Protein AF-A0A8E0WNF3-F1 (afdb_monomer)

Foldseek 3Di:
DVPVLVVLVVLQLVQAPADPVRCCVVQVCPPPGPNVQEAESHHDPVVVVVSCVVCVVPDPVSVVVVVPDSYDD

pLDDT: mean 88.88, std 7.47, range [48.97, 95.31]

Radius of gyration: 13.1 Å; Cα contacts (8 Å, |Δi|>4): 64; chains: 1; bounding box: 34×20×31 Å

Structure (mmCIF, N/CA/C/O backbone):
data_AF-A0A8E0WNF3-F1
#
_entry.id   AF-A0A8E0WNF3-F1
#
loop_
_atom_site.group_PDB
_atom_site.id
_atom_site.type_symbol
_atom_site.label_atom_id
_atom_site.label_alt_id
_atom_site.label_comp_id
_atom_site.label_asym_id
_atom_site.label_entity_id
_atom_site.label_seq_id
_atom_site.pdbx_PDB_ins_code
_atom_site.Cartn_x
_atom_site.Cartn_y
_atom_site.Cartn_z
_atom_site.occupancy
_atom_site.B_iso_or_equiv
_atom_site.auth_seq_id
_atom_site.auth_comp_id
_atom_site.auth_asym_id
_atom_site.auth_atom_id
_atom_site.pdbx_PDB_model_num
ATOM 1 N N . MET A 1 1 ? -21.648 2.723 3.343 1.00 48.97 1 MET A N 1
ATOM 2 C CA . MET A 1 1 ? -20.865 1.674 2.640 1.00 48.97 1 MET A CA 1
ATOM 3 C C . MET A 1 1 ? -20.020 2.167 1.449 1.00 48.97 1 MET A C 1
ATOM 5 O O . MET A 1 1 ? -19.340 1.352 0.852 1.00 48.97 1 MET A O 1
ATOM 9 N N . ARG A 1 2 ? -19.992 3.466 1.082 1.00 55.59 2 ARG A N 1
ATOM 10 C CA . ARG A 1 2 ? -19.010 4.003 0.099 1.00 55.59 2 ARG A CA 1
ATOM 11 C C . ARG A 1 2 ? -17.772 4.643 0.754 1.00 55.59 2 ARG A C 1
ATOM 13 O O . ARG A 1 2 ? -16.805 4.938 0.067 1.00 55.59 2 ARG A O 1
ATOM 20 N N . GLU A 1 3 ? -17.814 4.860 2.067 1.00 63.75 3 GLU A N 1
ATOM 21 C CA . GLU A 1 3 ? -16.851 5.697 2.798 1.00 63.75 3 GLU A CA 1
ATOM 22 C C . GLU A 1 3 ? -15.554 4.956 3.151 1.00 63.75 3 GLU A C 1
ATOM 24 O O . GLU A 1 3 ? -14.479 5.543 3.060 1.00 63.75 3 GLU A O 1
ATOM 29 N N . ASN A 1 4 ? -15.625 3.654 3.448 1.00 77.75 4 ASN A N 1
ATOM 30 C CA . ASN A 1 4 ? -14.474 2.886 3.932 1.00 77.75 4 ASN A CA 1
ATOM 31 C C . ASN A 1 4 ? -13.347 2.776 2.898 1.00 77.75 4 ASN A C 1
ATOM 33 O O . ASN A 1 4 ? -12.189 2.997 3.230 1.00 77.75 4 ASN A O 1
ATOM 37 N N . LEU A 1 5 ? -13.660 2.472 1.635 1.00 83.12 5 LEU A N 1
ATOM 38 C CA . LEU A 1 5 ? -12.640 2.300 0.590 1.00 83.12 5 LEU A CA 1
ATOM 39 C C . LEU A 1 5 ? -11.909 3.596 0.258 1.00 83.12 5 LEU A C 1
ATOM 41 O O . LEU A 1 5 ? -10.687 3.599 0.110 1.00 83.12 5 LEU A O 1
ATOM 45 N N . GLN A 1 6 ? -12.651 4.699 0.157 1.00 86.00 6 GLN A N 1
ATOM 46 C CA . GLN A 1 6 ? -12.048 6.001 -0.092 1.00 86.00 6 GLN A CA 1
ATOM 47 C C . GLN A 1 6 ? -11.173 6.419 1.092 1.00 86.00 6 GLN A C 1
ATOM 49 O O . GLN A 1 6 ? -10.071 6.925 0.893 1.00 86.00 6 GLN A O 1
ATOM 54 N N . GLN A 1 7 ? -11.627 6.151 2.317 1.00 89.38 7 GLN A N 1
ATOM 55 C CA . GLN A 1 7 ? -10.862 6.434 3.522 1.00 89.38 7 GLN A CA 1
ATOM 56 C C . GLN A 1 7 ? -9.587 5.584 3.606 1.00 89.38 7 GLN A C 1
ATOM 58 O O . GLN A 1 7 ? -8.516 6.140 3.828 1.00 89.38 7 GLN A O 1
ATOM 63 N N . ILE A 1 8 ? -9.666 4.272 3.352 1.00 90.38 8 ILE A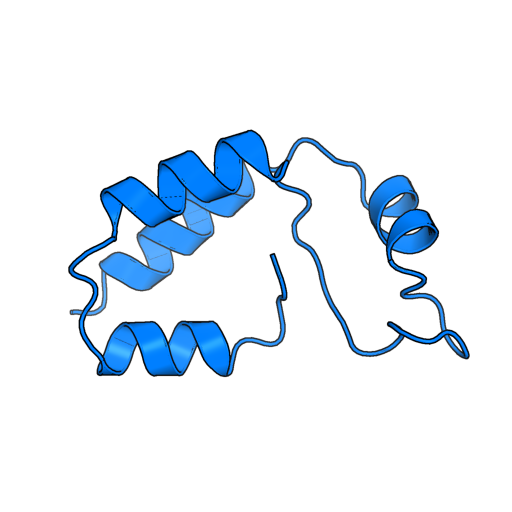 N 1
ATOM 64 C CA . ILE A 1 8 ? -8.497 3.378 3.315 1.00 90.38 8 ILE A CA 1
ATOM 65 C C . ILE A 1 8 ? -7.501 3.866 2.263 1.00 90.38 8 ILE A C 1
ATOM 67 O O . ILE A 1 8 ? -6.317 3.996 2.559 1.00 90.38 8 ILE A O 1
ATOM 71 N N . ARG A 1 9 ? -7.967 4.213 1.058 1.00 90.12 9 ARG A N 1
ATOM 72 C CA . ARG A 1 9 ? -7.101 4.741 -0.003 1.00 90.12 9 ARG A CA 1
ATOM 73 C C . ARG A 1 9 ? -6.396 6.030 0.417 1.00 90.12 9 ARG A C 1
ATOM 75 O O . ARG A 1 9 ? -5.197 6.154 0.189 1.00 90.12 9 ARG A O 1
ATOM 82 N N . ASN A 1 10 ? -7.115 6.966 1.034 1.00 92.06 10 ASN A N 1
ATOM 83 C CA . ASN A 1 10 ? -6.529 8.216 1.515 1.00 92.06 10 ASN A CA 1
ATOM 84 C C . ASN A 1 10 ? -5.474 7.949 2.600 1.00 92.06 10 ASN A C 1
ATOM 86 O O . ASN A 1 10 ? -4.365 8.463 2.502 1.00 92.06 10 ASN A O 1
ATOM 90 N N . ILE A 1 11 ? -5.770 7.068 3.562 1.00 93.25 11 ILE A N 1
ATOM 91 C CA . ILE A 1 11 ? -4.826 6.679 4.621 1.00 93.25 11 ILE A CA 1
ATOM 92 C C . ILE A 1 11 ? -3.566 6.041 4.024 1.00 93.25 11 ILE A C 1
ATOM 94 O O . ILE A 1 11 ? -2.457 6.355 4.456 1.00 93.25 11 ILE A O 1
ATOM 98 N N . LEU A 1 12 ? -3.708 5.161 3.029 1.00 92.81 12 LEU A N 1
ATOM 99 C CA . LEU A 1 12 ? -2.563 4.551 2.351 1.00 92.81 12 LEU A CA 1
ATOM 100 C C . LEU A 1 12 ? -1.703 5.606 1.641 1.00 92.81 12 LEU A C 1
ATOM 102 O O . LEU A 1 12 ? -0.483 5.565 1.762 1.00 92.81 12 LEU A O 1
ATOM 106 N N . LEU A 1 13 ? -2.320 6.575 0.958 1.00 91.88 13 LEU A N 1
ATOM 107 C CA . LEU A 1 13 ? -1.602 7.669 0.292 1.00 91.88 13 LEU A CA 1
ATOM 108 C C . LEU A 1 13 ? -0.869 8.578 1.288 1.00 91.88 13 LEU A C 1
ATOM 110 O O . LEU A 1 13 ? 0.283 8.928 1.051 1.00 91.88 13 LEU A O 1
ATOM 114 N N . GLU A 1 14 ? -1.496 8.916 2.414 1.00 94.19 14 GLU A N 1
ATOM 115 C CA . GLU A 1 14 ? -0.884 9.734 3.473 1.00 94.19 14 GLU A CA 1
ATOM 116 C C . GLU A 1 14 ? 0.305 9.036 4.152 1.00 94.19 14 GLU A C 1
ATOM 118 O O . GLU A 1 14 ? 1.237 9.691 4.613 1.00 94.19 14 GLU A O 1
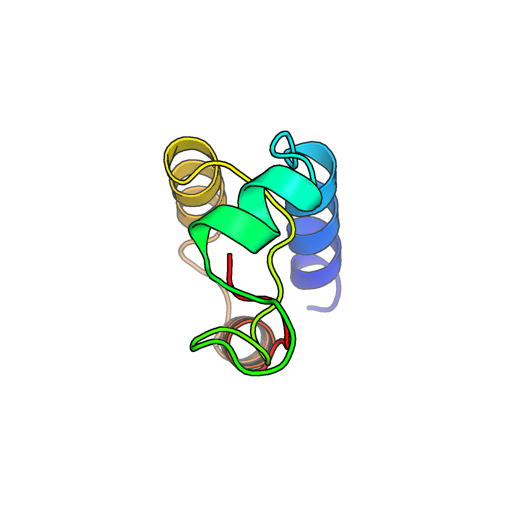ATOM 123 N N . ASN A 1 15 ? 0.295 7.701 4.200 1.00 92.88 15 ASN A N 1
ATOM 124 C CA . ASN A 1 15 ? 1.346 6.891 4.823 1.00 92.88 15 ASN A CA 1
ATOM 125 C C . ASN A 1 15 ? 2.392 6.364 3.823 1.00 92.88 15 ASN A C 1
ATOM 127 O O . ASN A 1 15 ? 3.311 5.628 4.209 1.00 92.88 15 ASN A O 1
ATOM 131 N N . ALA A 1 16 ? 2.271 6.724 2.544 1.00 92.88 16 ALA A N 1
ATOM 132 C CA . ALA A 1 16 ? 3.194 6.316 1.499 1.00 92.88 16 ALA A CA 1
ATOM 133 C C . ALA A 1 16 ? 4.518 7.078 1.637 1.00 92.88 16 ALA A C 1
ATOM 135 O O . ALA A 1 16 ? 4.631 8.257 1.313 1.00 92.88 16 ALA A O 1
ATOM 136 N N . THR A 1 17 ? 5.540 6.383 2.128 1.00 93.19 17 THR A N 1
ATOM 137 C CA . THR A 1 17 ? 6.868 6.962 2.400 1.00 93.19 17 THR A CA 1
ATOM 138 C C . THR A 1 17 ? 7.948 6.416 1.473 1.00 93.19 17 THR A C 1
ATOM 140 O O . THR A 1 17 ? 9.027 6.998 1.373 1.00 93.19 17 THR A O 1
ATOM 143 N N . ILE A 1 18 ? 7.681 5.305 0.776 1.00 90.62 18 ILE A N 1
ATOM 144 C CA . ILE A 1 18 ? 8.629 4.665 -0.135 1.00 90.62 18 ILE A CA 1
ATOM 145 C C . ILE A 1 18 ? 8.497 5.298 -1.531 1.00 90.62 18 ILE A C 1
ATOM 147 O O . ILE A 1 18 ? 7.438 5.175 -2.155 1.00 90.62 18 ILE A O 1
ATOM 151 N N . PRO A 1 19 ? 9.565 5.907 -2.079 1.00 92.12 19 PRO A N 1
ATOM 152 C CA . PRO A 1 19 ? 9.549 6.475 -3.428 1.00 92.12 19 PRO A CA 1
ATOM 153 C C . PRO A 1 19 ? 9.287 5.429 -4.520 1.00 92.12 19 PRO A C 1
ATOM 155 O O . PRO A 1 19 ? 9.640 4.256 -4.364 1.00 92.12 19 PRO A O 1
ATOM 158 N N . LEU A 1 20 ? 8.734 5.869 -5.660 1.00 88.00 20 LEU A N 1
ATOM 159 C CA . LEU A 1 20 ? 8.366 4.996 -6.786 1.00 88.00 20 LEU A CA 1
ATOM 160 C C . LEU A 1 20 ? 9.548 4.191 -7.321 1.00 88.00 20 LEU A C 1
ATOM 162 O O . LEU A 1 20 ? 9.423 2.994 -7.564 1.00 88.00 20 LEU A O 1
ATOM 166 N N . GLU A 1 21 ? 10.708 4.823 -7.448 1.00 89.44 21 GLU A N 1
ATOM 167 C CA . GLU A 1 21 ? 11.914 4.170 -7.956 1.00 89.44 21 GLU A CA 1
ATOM 168 C C . GLU A 1 21 ? 12.349 3.002 -7.066 1.00 89.44 21 GLU A C 1
ATOM 170 O O . GLU A 1 21 ? 12.647 1.914 -7.558 1.00 89.44 21 GLU A O 1
ATOM 175 N N . ARG A 1 22 ? 12.318 3.205 -5.742 1.00 90.19 22 ARG A N 1
ATOM 176 C CA . ARG A 1 22 ? 12.734 2.195 -4.765 1.00 90.19 22 ARG A CA 1
ATOM 177 C C . ARG A 1 22 ? 11.784 1.000 -4.756 1.00 90.19 22 ARG A C 1
ATOM 179 O O . ARG A 1 22 ? 12.256 -0.134 -4.746 1.00 90.19 22 ARG A O 1
ATOM 186 N N . ARG A 1 23 ? 10.466 1.233 -4.782 1.00 88.88 23 ARG A N 1
ATOM 187 C CA . ARG A 1 23 ? 9.477 0.139 -4.832 1.00 88.88 23 ARG A CA 1
ATOM 188 C C . ARG A 1 23 ? 9.509 -0.604 -6.169 1.00 88.88 23 ARG A C 1
ATOM 190 O O . ARG A 1 23 ? 9.489 -1.827 -6.166 1.00 88.88 23 ARG A O 1
ATOM 197 N N . THR A 1 24 ? 9.692 0.113 -7.278 1.00 88.50 24 THR A N 1
ATOM 198 C CA . THR A 1 24 ? 9.827 -0.487 -8.616 1.00 88.50 24 THR A CA 1
ATOM 199 C C . THR A 1 24 ? 11.019 -1.441 -8.697 1.00 88.50 24 THR A C 1
ATOM 201 O O . THR A 1 24 ? 10.897 -2.531 -9.242 1.00 88.50 24 THR A O 1
ATOM 204 N N . LEU A 1 25 ? 12.167 -1.056 -8.128 1.00 89.25 25 LEU A N 1
ATOM 205 C CA . LEU A 1 25 ? 13.363 -1.903 -8.079 1.00 89.25 25 LEU A CA 1
ATOM 206 C C . LEU A 1 25 ? 13.192 -3.115 -7.154 1.00 89.25 25 LEU A C 1
ATOM 208 O O . LEU A 1 25 ? 13.620 -4.212 -7.499 1.00 89.25 25 LEU A O 1
ATOM 212 N N . PHE A 1 26 ? 12.589 -2.921 -5.978 1.00 88.88 26 PHE A N 1
ATOM 213 C CA . PHE A 1 26 ? 12.433 -3.987 -4.987 1.00 88.88 26 PHE A CA 1
ATOM 214 C C . PHE A 1 26 ? 11.452 -5.071 -5.451 1.00 88.88 26 PHE A C 1
ATOM 216 O O . PHE A 1 26 ? 11.770 -6.256 -5.384 1.00 88.88 26 PHE A O 1
ATOM 223 N N . PHE A 1 27 ? 10.286 -4.660 -5.955 1.00 88.56 27 PHE A N 1
ATOM 224 C CA . PHE A 1 27 ? 9.239 -5.567 -6.433 1.00 88.56 27 PHE A CA 1
ATOM 225 C C . PHE A 1 27 ? 9.398 -5.960 -7.903 1.00 88.56 27 PHE A C 1
ATOM 227 O O . PHE A 1 27 ? 8.619 -6.765 -8.403 1.00 88.56 27 PHE A O 1
ATOM 234 N N . LYS A 1 28 ? 10.424 -5.432 -8.583 1.00 89.56 28 LYS A N 1
ATOM 235 C CA . LYS A 1 28 ? 10.721 -5.713 -9.989 1.00 89.56 28 LYS A CA 1
ATOM 236 C C . LYS A 1 28 ? 9.504 -5.473 -10.881 1.00 89.56 28 LYS A C 1
ATOM 238 O O . LYS A 1 28 ? 9.040 -6.369 -11.583 1.00 89.56 28 LYS A O 1
ATOM 243 N N . THR A 1 29 ? 8.955 -4.262 -10.794 1.00 91.00 29 THR A N 1
ATOM 244 C CA . THR A 1 29 ? 7.746 -3.860 -11.532 1.00 91.00 29 THR A CA 1
ATOM 245 C C . THR A 1 29 ? 8.069 -3.135 -12.835 1.00 91.00 29 THR A C 1
ATOM 247 O O . THR A 1 29 ? 7.255 -2.367 -13.349 1.00 91.00 29 THR A O 1
ATOM 250 N N . ARG A 1 30 ? 9.288 -3.299 -13.366 1.00 89.31 30 ARG A N 1
ATOM 251 C CA . ARG A 1 30 ? 9.639 -2.768 -14.687 1.00 89.31 30 ARG A CA 1
ATOM 252 C C . ARG A 1 30 ? 9.128 -3.704 -15.775 1.00 89.31 30 ARG A C 1
ATOM 254 O O . ARG A 1 30 ? 8.884 -4.885 -15.550 1.00 89.31 30 ARG A O 1
ATOM 261 N N . LYS A 1 31 ? 9.009 -3.163 -16.986 1.00 90.31 31 LYS A N 1
ATOM 262 C CA . LYS A 1 31 ? 8.646 -3.940 -18.171 1.00 90.31 31 LYS A CA 1
ATOM 263 C C . LYS A 1 31 ? 9.610 -5.119 -18.365 1.00 90.31 31 LYS A C 1
ATOM 265 O O . LYS A 1 31 ? 10.822 -4.911 -18.392 1.00 90.31 31 LYS A O 1
ATOM 270 N N . GLY A 1 32 ? 9.066 -6.317 -18.547 1.00 91.44 32 GLY A N 1
ATOM 271 C CA . GLY A 1 32 ? 9.799 -7.571 -18.703 1.00 91.44 32 GLY A CA 1
ATOM 272 C C . GLY A 1 32 ? 10.226 -8.230 -17.390 1.00 91.44 32 GLY A C 1
ATOM 273 O O . GLY A 1 32 ? 10.915 -9.248 -17.433 1.00 91.44 32 GLY A O 1
ATOM 274 N N . GLU A 1 33 ? 9.855 -7.673 -16.236 1.00 92.38 33 GLU A N 1
ATOM 275 C CA . GLU A 1 33 ? 10.162 -8.249 -14.930 1.00 92.38 33 GLU A CA 1
ATOM 276 C C . GLU A 1 33 ? 8.957 -8.963 -14.295 1.00 92.38 33 GLU A C 1
ATOM 278 O O . GLU A 1 33 ? 7.815 -8.826 -14.726 1.00 92.38 33 GLU A O 1
ATOM 283 N N . TYR A 1 34 ? 9.227 -9.742 -13.244 1.00 88.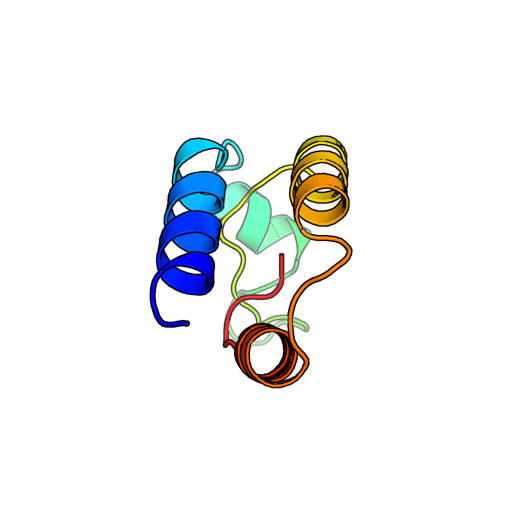81 34 TYR A N 1
ATOM 284 C CA . TYR A 1 34 ? 8.242 -10.590 -12.564 1.00 88.81 34 TYR A CA 1
ATOM 285 C C . TYR A 1 34 ? 6.989 -9.832 -12.095 1.00 88.81 34 TYR A C 1
ATOM 287 O O . TYR A 1 34 ? 5.888 -10.362 -12.203 1.00 88.81 34 TYR A O 1
ATOM 295 N N . GLY A 1 35 ? 7.154 -8.606 -11.596 1.00 87.19 35 GLY A N 1
ATOM 296 C CA . GLY A 1 35 ? 6.073 -7.776 -11.069 1.00 87.19 35 GLY A CA 1
ATOM 297 C C . GLY A 1 35 ? 5.572 -6.718 -12.050 1.00 87.19 35 GLY A C 1
ATOM 298 O O . GLY A 1 35 ? 5.031 -5.714 -11.600 1.00 87.19 35 GLY A O 1
ATOM 299 N N . GLU A 1 36 ? 5.784 -6.859 -13.367 1.00 89.44 36 GLU A N 1
ATOM 300 C CA . GLU A 1 36 ? 5.437 -5.830 -14.374 1.00 89.44 36 GLU A CA 1
ATOM 301 C C . GLU A 1 36 ? 3.996 -5.299 -14.244 1.00 89.44 36 GLU A C 1
ATOM 303 O O . GLU A 1 36 ? 3.734 -4.122 -14.500 1.00 89.44 36 GLU A O 1
ATOM 308 N N . HIS A 1 37 ? 3.057 -6.157 -13.849 1.00 87.88 37 HIS A N 1
ATOM 309 C CA . HIS A 1 37 ? 1.642 -5.803 -13.726 1.00 87.88 37 HIS A CA 1
ATOM 310 C C . HIS A 1 37 ? 1.232 -5.373 -12.312 1.00 87.88 37 HIS A C 1
ATOM 312 O O . HIS A 1 37 ? 0.115 -4.887 -12.132 1.00 87.88 37 HIS A O 1
ATOM 318 N N . ASP A 1 38 ? 2.134 -5.484 -11.336 1.00 90.38 38 ASP A N 1
ATOM 319 C CA . ASP A 1 38 ? 1.872 -5.118 -9.950 1.00 90.38 38 ASP A CA 1
ATOM 320 C C . ASP A 1 38 ? 2.116 -3.625 -9.718 1.00 90.38 38 ASP A C 1
ATOM 322 O O . ASP A 1 38 ? 3.102 -3.039 -10.179 1.00 90.38 38 ASP A O 1
ATOM 326 N N . ARG A 1 39 ? 1.228 -2.990 -8.946 1.00 89.88 39 ARG A N 1
ATOM 327 C CA . ARG A 1 39 ? 1.392 -1.595 -8.521 1.00 89.88 39 ARG A CA 1
ATOM 328 C C . ARG A 1 39 ? 1.418 -1.480 -7.012 1.00 89.88 39 ARG A C 1
ATOM 330 O O . ARG A 1 39 ? 0.552 -2.011 -6.341 1.00 89.88 39 ARG A O 1
ATOM 337 N N . PHE A 1 40 ? 2.357 -0.691 -6.504 1.00 92.00 40 PHE A N 1
ATOM 338 C CA . PHE A 1 40 ? 2.514 -0.418 -5.075 1.00 92.00 40 PHE A CA 1
ATOM 339 C C . PHE A 1 40 ? 2.399 1.087 -4.826 1.00 92.00 40 PHE A C 1
ATOM 341 O O . PHE A 1 40 ? 2.962 1.891 -5.586 1.00 92.00 40 PHE A O 1
ATOM 348 N N . ILE A 1 41 ? 1.700 1.482 -3.761 1.00 91.75 41 ILE A N 1
ATOM 349 C CA . ILE A 1 41 ? 1.604 2.880 -3.323 1.00 91.75 41 ILE A CA 1
ATOM 350 C C . ILE A 1 41 ? 2.895 3.256 -2.584 1.00 91.75 41 ILE A C 1
ATOM 352 O O . ILE A 1 41 ? 3.455 4.326 -2.836 1.00 91.75 41 ILE A O 1
ATOM 356 N N . GLY A 1 42 ? 3.434 2.343 -1.770 1.00 93.44 42 GLY A N 1
ATOM 357 C CA . GLY A 1 42 ? 4.724 2.513 -1.093 1.00 93.44 42 GLY A CA 1
ATOM 358 C C . GLY A 1 42 ? 4.601 2.790 0.405 1.00 93.44 42 GLY A C 1
ATOM 359 O O . GLY A 1 42 ? 5.338 3.612 0.958 1.00 93.44 42 GLY A O 1
ATOM 360 N N . VAL A 1 43 ? 3.669 2.115 1.0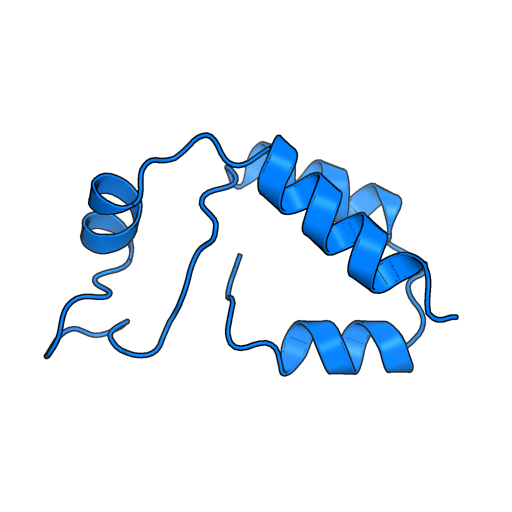63 1.00 94.19 43 VAL A N 1
ATOM 361 C CA . VAL A 1 43 ? 3.544 2.037 2.516 1.00 94.19 43 VAL A CA 1
ATOM 362 C C . VAL A 1 43 ? 4.477 0.935 3.023 1.00 94.19 43 VAL A C 1
ATOM 364 O O . VAL A 1 43 ? 4.713 -0.086 2.385 1.00 94.19 43 VAL A O 1
ATOM 367 N N . THR A 1 44 ? 5.080 1.133 4.192 1.00 93.56 44 THR A N 1
ATOM 368 C CA . THR A 1 44 ? 5.920 0.080 4.775 1.00 93.56 44 THR A CA 1
ATOM 369 C C . THR A 1 44 ? 5.054 -1.029 5.372 1.00 93.56 44 THR A C 1
ATOM 371 O O . THR A 1 44 ? 4.010 -0.764 5.971 1.00 93.56 44 THR A O 1
ATOM 374 N N . VAL A 1 45 ? 5.529 -2.276 5.300 1.00 93.25 45 VAL A N 1
ATOM 375 C CA . VAL A 1 45 ? 4.831 -3.446 5.864 1.00 93.25 45 VAL A CA 1
ATOM 376 C C . VAL A 1 45 ? 4.402 -3.251 7.334 1.00 93.25 45 VAL A C 1
ATOM 378 O O . VAL A 1 45 ? 3.270 -3.605 7.668 1.00 93.25 45 VAL A O 1
ATOM 381 N N . PRO A 1 46 ? 5.221 -2.679 8.244 1.00 95.31 46 PRO A N 1
ATOM 382 C CA . PRO A 1 46 ? 4.779 -2.419 9.616 1.00 95.31 46 PRO A CA 1
ATOM 383 C C 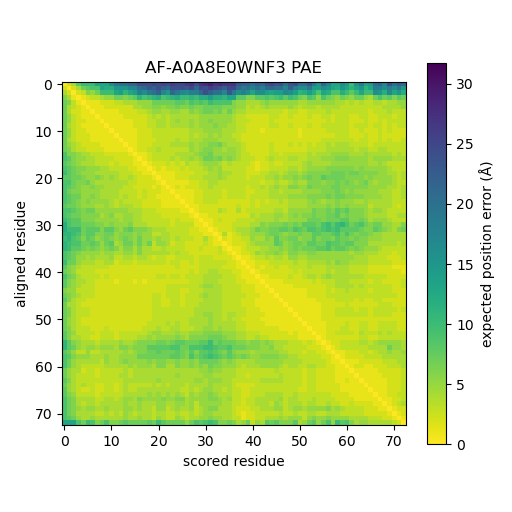. PRO A 1 46 ? 3.603 -1.437 9.713 1.00 95.31 46 PRO A C 1
ATOM 385 O O . PRO A 1 46 ? 2.705 -1.652 10.527 1.00 95.31 46 PRO A O 1
ATOM 388 N N . THR A 1 47 ? 3.585 -0.377 8.900 1.00 94.88 47 THR A N 1
ATOM 389 C CA . THR A 1 47 ? 2.486 0.601 8.879 1.00 94.88 47 THR A CA 1
ATOM 390 C C . THR A 1 47 ? 1.228 -0.001 8.265 1.00 94.88 47 THR A C 1
ATOM 392 O O . THR A 1 47 ? 0.150 0.120 8.844 1.00 94.88 47 THR A O 1
ATOM 395 N N . LEU A 1 48 ? 1.368 -0.741 7.165 1.00 93.88 48 LEU A N 1
ATOM 396 C CA . LEU A 1 48 ? 0.257 -1.430 6.520 1.00 93.88 48 LEU A CA 1
ATOM 397 C C . LEU A 1 48 ? -0.449 -2.403 7.474 1.00 93.88 48 LEU A 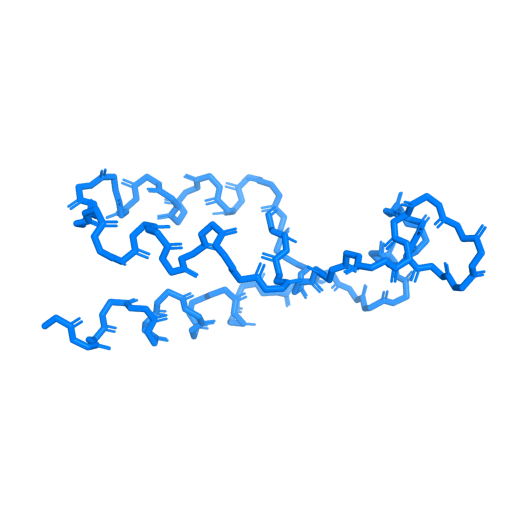C 1
ATOM 399 O O . LEU A 1 48 ? -1.672 -2.377 7.583 1.00 93.88 48 LEU A O 1
ATOM 403 N N . ARG A 1 49 ? 0.306 -3.205 8.240 1.00 94.19 49 ARG A N 1
ATOM 404 C CA . ARG A 1 49 ? -0.278 -4.117 9.244 1.00 94.19 49 ARG A CA 1
ATOM 405 C C . ARG A 1 49 ? -1.094 -3.377 10.305 1.00 94.19 49 ARG A C 1
ATOM 407 O O . ARG A 1 49 ? -2.112 -3.901 10.754 1.00 94.19 49 ARG A O 1
ATOM 414 N N . LYS A 1 50 ? -0.668 -2.176 10.717 1.00 94.56 50 LYS A N 1
ATOM 415 C CA . LYS A 1 50 ? -1.427 -1.349 11.671 1.00 94.56 50 LYS A CA 1
ATOM 416 C C . LYS A 1 50 ? -2.742 -0.875 11.060 1.00 94.56 50 LYS A C 1
ATOM 418 O O . LYS A 1 50 ? -3.771 -0.997 11.714 1.00 94.56 50 LYS A O 1
ATOM 423 N N . ILE A 1 51 ? -2.710 -0.394 9.816 1.00 92.25 51 ILE A N 1
ATOM 424 C CA . ILE A 1 51 ? -3.909 0.046 9.089 1.00 92.25 51 ILE A CA 1
ATOM 425 C C . ILE A 1 51 ? -4.876 -1.131 8.930 1.00 92.25 51 ILE A C 1
ATOM 427 O O . ILE A 1 51 ? -6.025 -1.028 9.346 1.00 92.25 51 ILE A O 1
ATOM 431 N N . ALA A 1 52 ? -4.404 -2.278 8.435 1.00 91.94 52 ALA A N 1
ATOM 432 C CA . ALA A 1 52 ? -5.225 -3.474 8.248 1.00 91.94 52 ALA A CA 1
ATOM 433 C C . ALA A 1 52 ? -5.914 -3.927 9.547 1.00 91.94 52 ALA A C 1
ATOM 435 O O . ALA A 1 52 ? -7.087 -4.290 9.533 1.00 91.94 52 ALA A O 1
ATOM 436 N N . LYS A 1 53 ? -5.220 -3.842 10.691 1.00 93.00 53 LYS A N 1
ATOM 437 C CA . LYS A 1 53 ? -5.795 -4.181 12.001 1.00 93.00 53 LYS A CA 1
ATOM 438 C C . LYS A 1 53 ? -6.971 -3.274 12.386 1.00 93.00 53 LYS A C 1
ATOM 440 O O . LYS A 1 53 ? -7.930 -3.762 12.977 1.00 93.00 53 LYS A O 1
ATOM 445 N N . SER A 1 54 ? -6.922 -1.987 12.044 1.00 91.19 54 SER A N 1
ATOM 446 C CA . SER A 1 54 ? -8.023 -1.041 12.292 1.00 91.19 54 SER A CA 1
ATOM 447 C C . SER A 1 54 ? -9.267 -1.336 11.447 1.00 91.19 54 SER A C 1
ATOM 449 O O . SER A 1 54 ? -10.367 -0.955 11.835 1.00 91.19 54 SER A O 1
ATOM 451 N N . TYR A 1 55 ? -9.103 -2.046 10.328 1.00 90.12 55 TYR A N 1
ATOM 452 C CA . TYR A 1 55 ? -10.173 -2.442 9.410 1.00 90.12 55 TYR A CA 1
ATOM 453 C C . TYR A 1 55 ? -10.421 -3.961 9.421 1.00 90.12 55 TYR A C 1
ATOM 455 O O . TYR A 1 55 ? -10.849 -4.526 8.422 1.00 90.12 55 TYR A O 1
ATOM 463 N N . TYR A 1 56 ? -10.172 -4.642 10.547 1.00 87.31 56 TYR A N 1
ATOM 464 C CA . TYR A 1 56 ? -10.318 -6.103 10.641 1.00 87.31 56 TYR A CA 1
ATOM 465 C C . TYR A 1 56 ? -11.747 -6.601 10.345 1.00 87.31 56 TYR A C 1
ATOM 467 O O . TYR A 1 56 ? -11.918 -7.665 9.761 1.00 87.31 56 TYR A O 1
ATOM 475 N N . ASN A 1 57 ? -12.768 -5.806 10.683 1.00 88.62 57 ASN A N 1
ATOM 476 C CA . ASN A 1 57 ? -14.183 -6.137 10.463 1.00 88.62 57 ASN A CA 1
ATOM 477 C C . ASN A 1 57 ? -14.730 -5.560 9.144 1.00 88.62 57 ASN A C 1
ATOM 479 O O . ASN A 1 57 ? -15.883 -5.127 9.088 1.00 88.62 57 ASN A O 1
ATOM 483 N N . LEU A 1 58 ? -13.902 -5.476 8.102 1.00 88.31 58 LEU A N 1
ATOM 484 C CA . LEU A 1 58 ? -14.343 -4.974 6.804 1.00 88.31 58 LEU A CA 1
ATOM 485 C C . LEU A 1 58 ? -15.405 -5.906 6.198 1.00 88.31 58 LEU A C 1
ATOM 487 O O . LEU A 1 58 ? -15.286 -7.128 6.277 1.00 88.31 58 LEU A O 1
ATOM 491 N N . ASP A 1 59 ? -16.433 -5.325 5.581 1.00 90.50 59 ASP A N 1
ATOM 492 C CA . ASP A 1 59 ? -17.450 -6.107 4.881 1.00 90.50 59 ASP A CA 1
ATOM 493 C C . ASP A 1 59 ? -16.849 -6.845 3.674 1.00 90.50 59 ASP A C 1
ATOM 495 O O . ASP A 1 59 ? -15.915 -6.363 3.024 1.00 90.50 59 ASP A O 1
ATOM 499 N N . VAL A 1 60 ? -17.424 -8.000 3.336 1.00 89.19 60 VAL A N 1
ATOM 500 C CA . VAL A 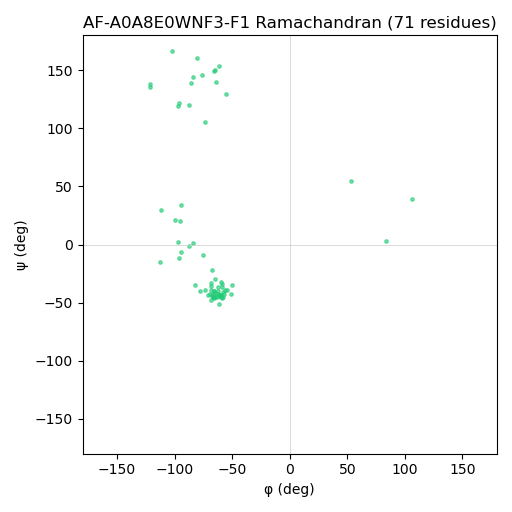1 60 ? -16.971 -8.838 2.218 1.00 89.19 60 VAL A CA 1
ATOM 501 C C . VAL A 1 60 ? -17.024 -8.078 0.889 1.00 89.19 60 VAL A C 1
ATOM 503 O O . VAL A 1 60 ? -16.152 -8.273 0.042 1.00 89.19 60 VAL A O 1
ATOM 506 N N . GLY A 1 61 ? -17.992 -7.174 0.700 1.00 90.19 61 GLY A N 1
ATOM 507 C CA . GLY A 1 61 ? -18.085 -6.350 -0.504 1.00 90.19 61 GLY A CA 1
ATOM 508 C C . GLY A 1 61 ? -16.922 -5.365 -0.648 1.00 90.19 61 GLY A C 1
ATOM 509 O O . GLY A 1 61 ? -16.389 -5.191 -1.746 1.00 90.19 61 GLY A O 1
ATOM 510 N N . ASP A 1 62 ? -16.490 -4.752 0.454 1.00 89.00 62 ASP A N 1
ATOM 511 C CA . ASP A 1 62 ? -15.329 -3.858 0.467 1.00 89.00 62 ASP A CA 1
ATOM 512 C C . ASP A 1 62 ? -14.018 -4.656 0.342 1.00 89.00 62 ASP A C 1
ATOM 514 O O . ASP A 1 62 ? -13.132 -4.258 -0.416 1.00 89.00 62 ASP A O 1
ATOM 518 N N . LEU A 1 63 ? -13.917 -5.825 0.988 1.00 89.62 63 LEU A N 1
ATOM 519 C CA . LEU A 1 63 ? -12.770 -6.729 0.857 1.00 89.62 63 LEU A CA 1
ATOM 520 C C . LEU A 1 63 ? -12.591 -7.225 -0.583 1.00 89.62 63 LEU A C 1
ATOM 522 O O . LEU A 1 63 ? -11.480 -7.201 -1.109 1.00 89.62 63 LEU A O 1
ATOM 526 N N . SER A 1 64 ? -13.680 -7.627 -1.244 1.00 91.50 64 SER A N 1
ATOM 527 C CA . SER A 1 64 ? -13.641 -8.057 -2.643 1.00 91.50 64 SER A CA 1
ATOM 528 C C . SER A 1 64 ? -13.080 -6.960 -3.541 1.00 91.50 64 SER A C 1
ATOM 530 O O . SER A 1 64 ? -12.280 -7.257 -4.420 1.00 91.50 64 SER A O 1
ATOM 532 N N . ARG A 1 65 ? -13.456 -5.697 -3.305 1.00 90.00 65 ARG A N 1
ATOM 533 C CA . ARG A 1 65 ? -12.953 -4.553 -4.078 1.00 90.00 65 ARG A CA 1
ATOM 534 C C . ARG A 1 65 ? -11.473 -4.277 -3.824 1.00 90.00 65 ARG A C 1
ATOM 536 O O . ARG A 1 65 ? -10.781 -3.880 -4.756 1.00 90.00 65 ARG A O 1
ATOM 543 N N . LEU A 1 66 ? -10.995 -4.480 -2.592 1.00 89.56 66 LEU A N 1
ATOM 544 C CA . LEU A 1 66 ? -9.571 -4.366 -2.267 1.00 89.56 66 LEU A CA 1
ATOM 545 C C . LEU A 1 66 ? -8.751 -5.453 -2.969 1.00 89.56 66 LEU A 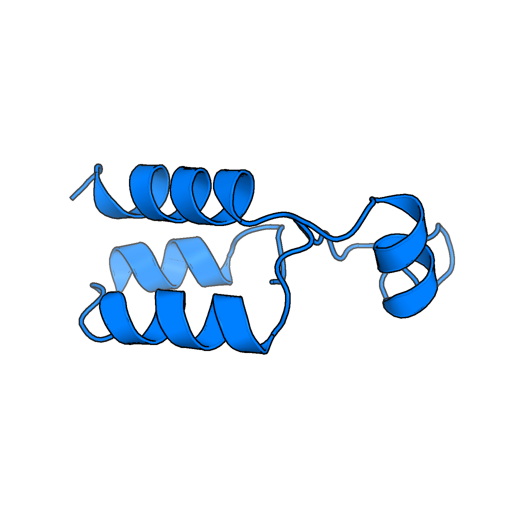C 1
ATOM 547 O O . LEU A 1 66 ? -7.732 -5.134 -3.563 1.00 89.56 66 LEU A O 1
ATOM 551 N N . ILE A 1 67 ? -9.209 -6.709 -2.956 1.00 89.31 67 ILE A N 1
ATOM 552 C CA . ILE A 1 67 ? -8.491 -7.835 -3.581 1.00 89.31 67 ILE A CA 1
ATOM 553 C C . ILE A 1 67 ? -8.481 -7.726 -5.112 1.00 89.31 67 ILE A C 1
ATOM 555 O O . ILE A 1 67 ? -7.512 -8.121 -5.748 1.00 89.31 67 ILE A O 1
ATOM 559 N N . THR A 1 68 ? -9.539 -7.182 -5.719 1.00 90.38 68 THR A N 1
ATOM 560 C CA . THR A 1 68 ? -9.590 -6.957 -7.175 1.00 90.38 68 THR A CA 1
ATOM 561 C C . THR A 1 68 ? -8.921 -5.653 -7.614 1.00 90.38 68 THR A C 1
ATOM 563 O O . THR A 1 68 ? -8.990 -5.296 -8.788 1.00 90.38 68 THR A O 1
ATOM 566 N N . SER A 1 69 ? -8.349 -4.890 -6.679 1.00 90.00 69 SER A N 1
ATOM 567 C CA . SER A 1 69 ? -7.614 -3.666 -6.985 1.00 90.00 69 SER A CA 1
ATOM 568 C C . SER A 1 69 ? -6.348 -3.991 -7.772 1.00 90.00 69 SER A C 1
ATOM 570 O O . SER A 1 69 ? -5.709 -5.014 -7.567 1.00 90.00 69 SER A O 1
ATOM 572 N N . GLU A 1 70 ? -5.936 -3.069 -8.633 1.00 87.94 70 GLU A N 1
ATOM 573 C CA . GLU A 1 70 ? -4.666 -3.170 -9.358 1.00 87.94 70 GLU A CA 1
ATOM 574 C C . GLU A 1 70 ? -3.452 -2.862 -8.464 1.00 87.94 70 GLU A C 1
ATOM 576 O O . GLU A 1 70 ? -2.309 -3.008 -8.894 1.00 87.94 70 GLU A O 1
ATOM 581 N N . PHE A 1 71 ? -3.698 -2.369 -7.246 1.00 89.00 71 PHE A N 1
ATOM 582 C CA . PHE A 1 71 ? -2.664 -2.089 -6.260 1.00 89.00 71 PHE A CA 1
ATOM 583 C C . PHE A 1 71 ? -2.512 -3.251 -5.285 1.00 89.00 71 PHE A C 1
ATOM 585 O O . PHE A 1 71 ? -3.451 -3.568 -4.555 1.00 89.00 71 PHE A O 1
ATOM 592 N N . ASN A 1 72 ? -1.300 -3.789 -5.235 1.00 84.94 72 ASN A N 1
ATOM 593 C CA . ASN A 1 72 ? -0.828 -4.702 -4.213 1.00 84.94 72 ASN A CA 1
ATOM 594 C C . ASN A 1 72 ? -0.050 -3.861 -3.201 1.00 84.94 72 ASN A C 1
ATOM 596 O O . ASN A 1 72 ? 0.907 -3.188 -3.567 1.00 84.94 72 ASN A 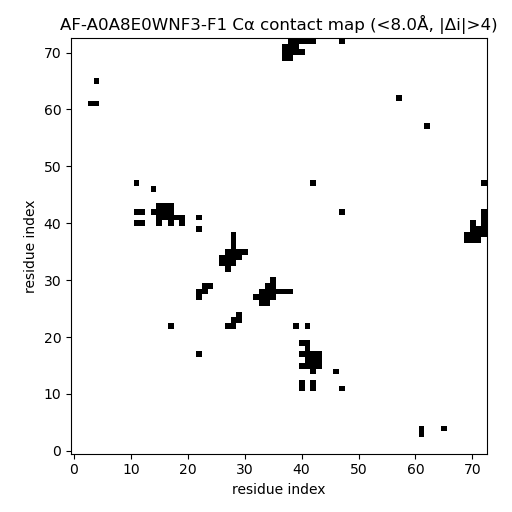O 1
ATOM 600 N N . GLU A 1 73 ? -0.483 -3.843 -1.948 1.00 83.06 73 GLU A N 1
ATOM 601 C CA . GLU A 1 73 ? 0.215 -3.178 -0.842 1.00 83.06 73 GLU A CA 1
ATOM 602 C C . GLU A 1 73 ? 0.499 -4.217 0.237 1.00 83.06 73 GLU A C 1
ATOM 604 O O . GLU A 1 73 ? 1.659 -4.282 0.704 1.00 83.06 73 GLU A O 1
#

Solvent-accessible surface area (backbone atoms only — not comparable to full-atom values): 4403 Å² total; per-residue (Å²): 136,77,58,63,64,56,48,50,51,51,53,49,60,76,53,38,75,46,53,70,70,60,51,34,65,73,58,30,34,45,90,95,39,94,23,43,82,57,35,66,79,28,52,52,72,74,58,48,54,54,55,51,60,78,51,68,84,60,52,68,72,61,49,54,53,54,73,72,40,71,55,57,127

Secondary structure (DSSP, 8-state):
--HHHHHHHHHHHHT--S-HHHHHHHHT-STTSTTTT-B-----HHHHHHHHHHTTT--HHHHHHHHTSSB--

Organism: NCBI:txid1462938

Sequence (73 aa):
MRENLQQIRNILLENATIPLERRTLFFKTRKGEYGEHDRFIGVTVPTLRKIAKSYYNLDVGDLSRLITSEFNE

Mean predicted aligned error: 4.24 Å